Protein AF-T1GDP6-F1 (afdb_monomer)

Organism: Megaselia scalaris (NCBI:txid36166)

Sequence (97 aa):
MFCNAVFQFGYVFTTSSPVYRCKTECDFNGISVYDAPYLTFTIPEDTNGAGGYSKCLRFVEKENVENFTCNSENFSSKVEECKRDFIFKDKTNTIAN

Secondary structure (DSSP, 8-state):
---------------PPPPEEE--TT--TT---SS-TTHHHHS-B-TTTT-SB-SSEEEEEPTT-SS--SSGGGEEEEEEEPPS-EEE---------

pLDDT: mean 74.15, std 14.92, range [38.25, 90.94]

Nearest PDB structures (foldseek):
  9jdv-assembly1_A  TM=5.540E-01  e=1.711E-02  Homo sapiens
  5ipi-assembly1_A  TM=2.468E-01  e=9.307E+00  adeno-associated virus 2

Radius of gyration: 20.98 Å; Cα contacts (8 Å, |Δi|>4): 112; chains: 1; bounding box: 39×30×77 Å

Mean predicted aligned error: 12.03 Å

Solvent-accessible surface area (backbone atoms only — not comparable to full-atom values): 6547 Å² total; per-residue (Å²): 137,86,82,82,82,80,83,77,84,79,82,77,81,80,76,73,77,81,55,58,34,53,60,53,87,74,58,53,91,91,65,71,56,68,88,49,90,56,42,81,49,41,24,50,68,38,84,86,75,76,73,51,64,31,61,54,42,26,36,34,70,48,84,87,63,90,75,82,57,84,49,60,88,46,35,37,96,50,72,40,74,52,63,101,48,69,39,59,52,90,76,75,84,76,78,80,127

Structure (mmCIF, N/CA/C/O backbone):
data_AF-T1GDP6-F1
#
_entry.id   AF-T1GDP6-F1
#
loop_
_atom_site.group_PDB
_atom_site.id
_atom_site.type_symbol
_atom_site.label_atom_id
_atom_site.label_alt_id
_atom_site.label_comp_id
_atom_site.label_asym_id
_atom_site.label_entity_id
_atom_site.label_seq_id
_atom_site.pdbx_PDB_ins_code
_atom_site.Cartn_x
_atom_site.Cartn_y
_atom_site.Cartn_z
_atom_site.occupancy
_atom_site.B_iso_or_equiv
_atom_site.auth_seq_id
_atom_site.auth_comp_id
_atom_site.auth_asym_id
_atom_site.auth_atom_id
_atom_site.pdbx_PDB_model_num
ATOM 1 N N . MET A 1 1 ? 26.268 -6.180 -61.406 1.00 38.25 1 MET A N 1
ATOM 2 C CA . MET A 1 1 ? 25.502 -6.715 -60.261 1.00 38.25 1 MET A CA 1
ATOM 3 C C . MET A 1 1 ? 25.462 -5.618 -59.209 1.00 38.25 1 MET A C 1
ATOM 5 O O . MET A 1 1 ? 26.480 -5.356 -58.588 1.00 38.25 1 MET A O 1
ATOM 9 N N . PHE A 1 2 ? 24.357 -4.873 -59.131 1.00 42.62 2 PHE A N 1
ATOM 10 C CA . PHE A 1 2 ? 24.212 -3.748 -58.202 1.00 42.62 2 PHE A CA 1
ATOM 11 C C . PHE A 1 2 ? 23.593 -4.265 -56.904 1.00 42.62 2 PHE A C 1
ATOM 13 O O . PHE A 1 2 ? 22.462 -4.744 -56.913 1.00 42.62 2 PHE A O 1
ATOM 20 N N . CYS A 1 3 ? 24.346 -4.211 -55.807 1.00 49.50 3 CYS A N 1
ATOM 21 C CA . CYS A 1 3 ? 23.851 -4.582 -54.487 1.00 49.50 3 CYS A CA 1
ATOM 22 C C . CYS A 1 3 ? 23.282 -3.321 -53.820 1.00 49.50 3 CYS A C 1
ATOM 24 O O . CYS A 1 3 ? 24.040 -2.467 -53.367 1.00 49.50 3 CYS A O 1
ATOM 26 N N . ASN A 1 4 ? 21.956 -3.171 -53.813 1.00 47.91 4 ASN A N 1
ATOM 27 C CA . ASN A 1 4 ? 21.282 -2.121 -53.050 1.00 47.91 4 ASN A CA 1
ATOM 28 C C . ASN A 1 4 ? 21.148 -2.600 -51.600 1.00 47.91 4 ASN A C 1
ATOM 30 O O . ASN A 1 4 ? 20.321 -3.460 -51.306 1.00 47.91 4 ASN A O 1
ATOM 34 N N . ALA A 1 5 ? 21.978 -2.071 -50.703 1.00 59.38 5 ALA A N 1
ATOM 35 C CA . ALA A 1 5 ? 21.826 -2.291 -49.271 1.00 59.38 5 ALA A CA 1
ATOM 36 C C . ALA A 1 5 ? 20.717 -1.368 -48.745 1.00 59.38 5 ALA A C 1
ATOM 38 O O . ALA A 1 5 ? 20.902 -0.158 -48.627 1.00 59.38 5 ALA A O 1
ATOM 39 N N . VAL A 1 6 ? 19.549 -1.941 -48.459 1.00 62.47 6 VAL A N 1
ATOM 40 C CA . VAL A 1 6 ? 18.456 -1.237 -47.783 1.00 62.47 6 VAL A CA 1
ATOM 41 C C . VAL A 1 6 ? 18.733 -1.308 -46.283 1.00 62.47 6 VAL A C 1
ATOM 43 O O . VAL A 1 6 ? 18.536 -2.347 -45.656 1.00 62.47 6 VAL A O 1
ATOM 46 N N . PHE A 1 7 ? 19.232 -0.220 -45.700 1.00 59.66 7 PHE A N 1
ATOM 47 C CA . PHE A 1 7 ? 19.382 -0.113 -44.251 1.00 59.66 7 PHE A CA 1
ATOM 48 C C . PHE A 1 7 ? 18.012 0.178 -43.634 1.00 59.66 7 PHE A C 1
ATOM 50 O O . PHE A 1 7 ? 17.548 1.316 -43.614 1.00 59.66 7 PHE A O 1
ATOM 57 N N . GLN A 1 8 ? 17.338 -0.866 -43.157 1.00 58.78 8 GLN A N 1
ATOM 58 C CA . GLN A 1 8 ? 16.134 -0.717 -42.347 1.00 58.78 8 GLN A CA 1
ATOM 59 C C . GLN A 1 8 ?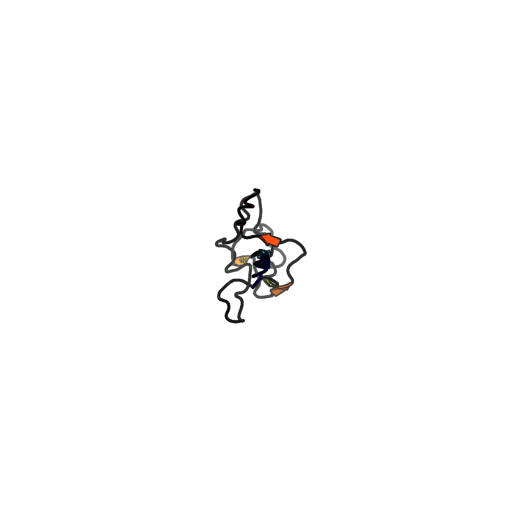 16.558 -0.343 -40.920 1.00 58.78 8 GLN A C 1
ATOM 61 O O . GLN A 1 8 ? 17.060 -1.183 -40.174 1.00 58.78 8 GLN A O 1
ATOM 66 N N . PHE A 1 9 ? 16.361 0.917 -40.527 1.00 59.22 9 PHE A N 1
ATOM 67 C CA . PHE A 1 9 ? 16.435 1.312 -39.120 1.00 59.22 9 PHE A CA 1
ATOM 68 C C . PHE A 1 9 ? 15.218 0.722 -38.397 1.00 59.22 9 PHE A C 1
ATOM 70 O O . PHE A 1 9 ? 14.125 1.284 -38.413 1.00 59.22 9 PHE A O 1
ATOM 77 N N . GLY A 1 10 ? 15.383 -0.468 -37.820 1.00 57.72 10 GLY A N 1
ATOM 78 C CA . GLY A 1 10 ? 14.392 -1.049 -36.923 1.00 57.72 10 GLY A CA 1
ATOM 79 C C . GLY A 1 10 ? 14.419 -0.308 -35.591 1.00 57.72 10 GLY A C 1
ATOM 80 O O . GLY A 1 10 ? 15.305 -0.547 -34.776 1.00 57.72 10 GLY A O 1
ATOM 81 N N . TYR A 1 11 ? 13.467 0.593 -35.361 1.00 61.09 11 TYR A N 1
ATOM 82 C CA . TYR A 1 11 ? 13.262 1.177 -34.037 1.00 61.09 11 TYR A CA 1
ATOM 83 C C . TYR A 1 11 ? 12.504 0.170 -33.170 1.00 61.09 11 TYR A C 1
ATOM 85 O O . TYR A 1 11 ? 11.318 -0.081 -33.379 1.00 61.09 11 TYR A O 1
ATOM 93 N N . VAL A 1 12 ? 13.199 -0.431 -32.204 1.00 61.66 12 VAL A N 1
ATOM 94 C CA . VAL A 1 12 ? 12.578 -1.260 -31.167 1.00 61.66 12 VAL A CA 1
ATOM 95 C C . VAL A 1 12 ? 12.211 -0.343 -30.006 1.00 61.66 12 VAL A C 1
ATOM 97 O O . VAL A 1 12 ? 13.076 0.083 -29.245 1.00 61.66 12 VAL A O 1
ATOM 100 N N . PHE A 1 13 ? 10.925 -0.030 -29.858 1.00 57.97 13 PHE A N 1
ATOM 101 C CA . PHE A 1 13 ? 10.427 0.604 -28.643 1.00 57.97 13 PHE A CA 1
ATOM 102 C C . PHE A 1 13 ? 10.252 -0.481 -27.583 1.00 57.97 13 PHE A C 1
ATOM 104 O O . PHE A 1 13 ? 9.223 -1.150 -27.523 1.00 57.97 13 PHE A O 1
ATOM 111 N N . THR A 1 14 ? 11.255 -0.679 -26.732 1.00 55.34 14 THR A N 1
ATOM 112 C CA . THR A 1 14 ? 11.045 -1.418 -25.486 1.00 55.34 14 THR A CA 1
ATOM 113 C C . THR A 1 14 ? 10.323 -0.492 -24.509 1.00 55.34 14 THR A C 1
ATOM 115 O O . THR A 1 14 ? 10.939 0.091 -23.619 1.00 55.34 14 THR A O 1
ATOM 118 N N . THR A 1 15 ? 9.015 -0.292 -24.678 1.00 55.97 15 THR A N 1
ATOM 119 C CA . THR A 1 15 ? 8.200 0.358 -23.645 1.00 55.97 15 THR A CA 1
ATOM 120 C C . THR A 1 15 ? 7.984 -0.646 -22.521 1.00 55.97 15 THR A C 1
ATOM 122 O O . THR A 1 15 ? 6.955 -1.318 -22.461 1.00 55.97 15 THR A O 1
ATOM 125 N N . SER A 1 16 ? 8.979 -0.802 -21.645 1.00 62.28 16 SER A N 1
ATOM 126 C CA . SER A 1 16 ? 8.762 -1.464 -20.362 1.00 62.28 16 SER A CA 1
ATOM 127 C C . SER A 1 16 ? 7.699 -0.663 -19.618 1.00 62.28 16 SER A C 1
ATOM 129 O O . SER A 1 16 ? 7.897 0.528 -19.372 1.00 62.28 16 SER A O 1
ATOM 131 N N . SER A 1 17 ? 6.557 -1.278 -19.306 1.00 65.38 17 SER A N 1
ATOM 132 C CA . SER A 1 17 ? 5.515 -0.601 -18.537 1.00 65.38 17 SER A CA 1
ATOM 133 C C . SER A 1 17 ? 6.105 -0.125 -17.206 1.00 65.38 17 SER A C 1
ATOM 135 O O . SER A 1 17 ? 6.780 -0.916 -16.539 1.00 65.38 17 SER A O 1
ATOM 137 N N . PRO A 1 18 ? 5.892 1.144 -16.815 1.00 70.69 18 PRO A N 1
ATOM 138 C CA . PRO A 1 18 ? 6.441 1.655 -15.572 1.00 70.69 18 PRO A CA 1
ATOM 139 C C . PRO A 1 18 ? 5.901 0.824 -14.410 1.00 70.69 18 PRO A C 1
ATOM 141 O O . PRO A 1 18 ? 4.723 0.464 -14.370 1.00 70.69 18 PRO A O 1
ATOM 144 N N . VAL A 1 19 ? 6.777 0.479 -13.473 1.00 80.50 19 VAL A N 1
ATOM 145 C CA . VAL A 1 19 ? 6.380 -0.243 -12.268 1.00 80.50 19 VAL A CA 1
ATOM 146 C C . VAL A 1 19 ? 5.766 0.773 -11.306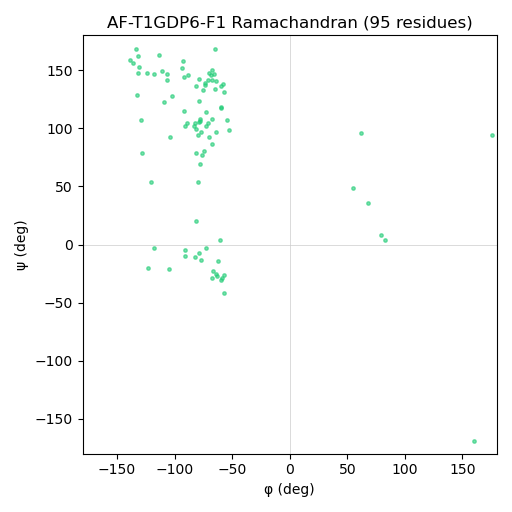 1.00 80.50 19 VAL A C 1
ATOM 148 O O . VAL A 1 19 ? 6.400 1.773 -10.977 1.00 80.50 19 VAL A O 1
ATOM 151 N N . TYR A 1 20 ? 4.532 0.536 -10.871 1.00 83.25 20 TYR A N 1
ATOM 152 C CA . TYR A 1 20 ? 3.790 1.424 -9.978 1.00 83.25 20 TYR A CA 1
ATOM 153 C C . TYR A 1 20 ? 3.037 0.629 -8.916 1.00 83.25 20 TYR A C 1
ATOM 155 O O . TYR A 1 20 ? 2.771 -0.562 -9.093 1.00 83.25 20 TYR A O 1
ATOM 163 N N . ARG A 1 21 ? 2.700 1.310 -7.823 1.00 84.75 21 ARG A N 1
ATOM 164 C CA . ARG A 1 21 ? 1.821 0.831 -6.757 1.00 84.75 21 ARG A CA 1
ATOM 165 C C . ARG A 1 21 ? 0.800 1.902 -6.396 1.00 84.75 21 ARG A C 1
ATOM 167 O O . ARG A 1 21 ? 0.940 3.064 -6.772 1.00 84.75 21 ARG A O 1
ATOM 174 N N . CYS A 1 22 ? -0.204 1.519 -5.627 1.00 84.69 22 CYS A N 1
ATOM 175 C CA . CYS A 1 22 ? -1.206 2.446 -5.127 1.00 84.69 22 CYS A CA 1
ATOM 176 C C . CYS A 1 22 ? -0.634 3.396 -4.076 1.00 84.69 22 CYS A C 1
ATOM 178 O O . CYS A 1 22 ? 0.239 3.008 -3.290 1.00 84.69 22 CYS A O 1
ATOM 180 N N . LYS A 1 23 ? -1.162 4.621 -4.038 1.00 85.31 23 LYS A N 1
ATOM 181 C CA . LYS A 1 23 ? -0.958 5.524 -2.908 1.00 85.31 23 LYS A CA 1
ATOM 182 C C . LYS A 1 23 ? -1.825 5.073 -1.731 1.00 85.31 23 LYS A C 1
ATOM 184 O O . LYS A 1 23 ? -3.010 4.767 -1.881 1.00 85.31 23 LYS A O 1
ATOM 189 N N . THR A 1 24 ? -1.216 5.016 -0.561 1.00 85.44 24 THR A N 1
ATOM 190 C CA . THR A 1 24 ? -1.855 4.654 0.704 1.00 85.44 24 THR A CA 1
ATOM 191 C C . THR A 1 24 ? -1.874 5.867 1.619 1.00 85.44 24 THR A C 1
ATOM 193 O O . THR A 1 24 ? -1.128 6.818 1.391 1.00 85.44 24 THR A O 1
ATOM 196 N N . GLU A 1 25 ? -2.692 5.852 2.667 1.00 83.00 25 GLU A N 1
ATOM 197 C CA . GLU A 1 25 ? -2.685 6.973 3.609 1.00 83.00 25 GLU A CA 1
ATOM 198 C C . GLU A 1 25 ? -1.322 7.086 4.309 1.00 83.00 25 GLU A C 1
ATOM 200 O O . GLU A 1 25 ? -0.861 8.175 4.577 1.00 83.00 25 GLU A O 1
AT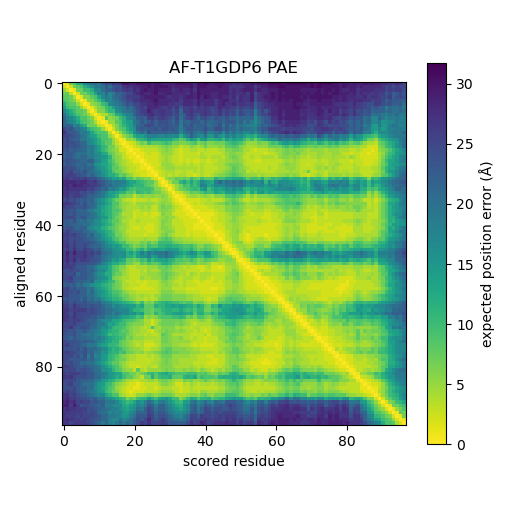OM 205 N N . CYS A 1 26 ? -0.562 6.000 4.458 1.00 84.38 26 CYS A N 1
ATOM 206 C CA . CYS A 1 26 ? 0.815 6.049 4.956 1.00 84.38 26 CYS A CA 1
ATOM 207 C C . CYS A 1 26 ? 1.814 6.849 4.093 1.00 84.38 26 CYS A C 1
ATOM 209 O O . CYS A 1 26 ? 2.916 7.144 4.560 1.00 84.38 26 CYS A O 1
ATOM 211 N N . ASP A 1 27 ? 1.472 7.194 2.848 1.00 84.81 27 ASP A N 1
ATOM 212 C CA . ASP A 1 27 ? 2.321 7.962 1.929 1.00 84.81 27 ASP A CA 1
ATOM 213 C C . ASP A 1 27 ? 2.289 9.483 2.237 1.00 84.81 27 ASP A C 1
ATOM 215 O O . ASP A 1 27 ? 2.007 10.309 1.361 1.00 84.81 27 ASP A O 1
ATOM 219 N N . PHE A 1 28 ? 2.580 9.871 3.486 1.00 73.31 28 PHE A N 1
ATOM 220 C CA . PHE A 1 28 ? 2.621 11.271 3.936 1.00 73.31 28 PHE A CA 1
ATOM 221 C C . PHE A 1 28 ? 4.033 11.897 3.863 1.00 73.31 28 PHE A C 1
ATOM 223 O O . PHE A 1 28 ? 5.051 11.229 4.026 1.00 73.31 28 PHE A O 1
ATOM 230 N N . ASN A 1 29 ? 4.089 13.224 3.680 1.00 53.28 29 ASN A N 1
ATOM 231 C CA . ASN A 1 29 ? 5.264 14.090 3.898 1.00 53.28 29 ASN A CA 1
ATOM 232 C C . ASN A 1 29 ? 6.569 13.728 3.154 1.00 53.28 29 ASN A C 1
ATOM 234 O O . ASN A 1 29 ? 7.655 13.755 3.728 1.00 53.28 29 ASN A O 1
ATOM 238 N N . GLY A 1 30 ? 6.487 13.479 1.845 1.00 56.25 30 GLY A N 1
ATOM 239 C CA . GLY A 1 30 ? 7.662 13.558 0.961 1.00 56.25 30 GLY A CA 1
ATOM 240 C C . GLY A 1 30 ? 8.606 12.352 0.984 1.00 56.25 30 GLY A C 1
ATOM 241 O O . GLY A 1 30 ? 9.651 12.403 0.342 1.00 56.25 30 GLY A O 1
ATOM 242 N N . ILE A 1 31 ? 8.235 11.259 1.661 1.00 57.69 31 ILE A N 1
ATOM 243 C CA . ILE A 1 31 ? 8.965 9.980 1.639 1.00 57.69 31 ILE A CA 1
ATOM 244 C C . ILE A 1 31 ? 8.034 8.874 1.115 1.00 57.69 31 ILE A C 1
ATOM 246 O O . ILE A 1 31 ? 7.819 7.841 1.744 1.00 57.69 31 ILE A O 1
ATOM 250 N N . SER A 1 32 ? 7.435 9.092 -0.057 1.00 68.31 32 SER A N 1
ATOM 251 C CA . SER A 1 32 ? 6.697 8.049 -0.775 1.00 68.31 32 SER A CA 1
ATOM 252 C C . SER A 1 32 ? 7.688 7.173 -1.544 1.00 68.31 32 SER A C 1
ATOM 254 O O . SER A 1 32 ? 7.905 7.355 -2.741 1.00 68.31 32 SER A O 1
ATOM 256 N N . VAL A 1 33 ? 8.352 6.255 -0.839 1.00 75.62 33 VAL A N 1
ATOM 257 C CA . VAL A 1 33 ? 9.258 5.275 -1.458 1.00 75.62 33 VAL A CA 1
ATOM 258 C C . VAL A 1 33 ? 8.468 4.101 -2.019 1.00 75.62 33 VAL A C 1
ATOM 260 O O . VAL A 1 33 ? 7.557 3.590 -1.373 1.00 75.62 33 VAL A O 1
ATOM 263 N N . TYR A 1 34 ? 8.814 3.653 -3.226 1.00 78.81 34 TYR A N 1
ATOM 264 C CA . TYR A 1 34 ? 8.117 2.537 -3.867 1.00 78.81 34 TYR A CA 1
ATOM 265 C C . TYR A 1 34 ? 8.135 1.261 -3.009 1.00 78.81 34 TYR A C 1
ATOM 267 O O . TYR A 1 34 ? 7.096 0.627 -2.888 1.00 78.81 34 TYR A O 1
ATOM 275 N N . ASP A 1 35 ? 9.264 0.937 -2.373 1.00 79.69 35 ASP A N 1
ATOM 276 C CA . ASP A 1 35 ? 9.422 -0.207 -1.468 1.00 79.69 35 ASP A CA 1
ATOM 277 C C . ASP A 1 35 ? 9.436 0.296 -0.009 1.00 79.69 35 ASP A C 1
ATOM 279 O O . ASP A 1 35 ? 10.480 0.692 0.510 1.00 79.69 35 ASP A O 1
ATOM 283 N N . ALA A 1 36 ? 8.269 0.333 0.644 1.00 82.44 36 ALA A N 1
ATOM 284 C CA . ALA A 1 36 ? 8.112 0.815 2.019 1.00 82.44 36 ALA A CA 1
ATOM 285 C C . ALA A 1 36 ? 7.759 -0.326 2.997 1.00 82.44 36 ALA A C 1
ATOM 287 O O . ALA A 1 36 ? 7.063 -1.266 2.609 1.00 82.44 36 ALA A O 1
ATOM 288 N N . PRO A 1 37 ? 8.169 -0.249 4.280 1.00 85.12 37 PRO A N 1
ATOM 289 C CA . PRO A 1 37 ? 7.920 -1.318 5.255 1.00 85.12 37 PRO A CA 1
ATOM 290 C C . PRO A 1 37 ? 6.434 -1.503 5.590 1.00 85.12 37 PRO A C 1
ATOM 292 O O . PRO A 1 37 ? 6.031 -2.579 6.017 1.00 85.12 37 PRO A O 1
ATOM 295 N N . TYR A 1 38 ? 5.609 -0.477 5.380 1.00 85.94 38 TYR A N 1
ATOM 296 C CA . TYR A 1 38 ? 4.175 -0.555 5.645 1.00 85.94 38 TYR A CA 1
ATOM 297 C C . TYR A 1 38 ? 3.380 -1.312 4.577 1.00 85.94 38 TYR A C 1
ATOM 299 O O . TYR A 1 38 ? 2.238 -1.690 4.821 1.00 85.94 38 TYR A O 1
ATOM 307 N N . LEU A 1 39 ? 3.970 -1.581 3.406 1.00 87.06 39 LEU A N 1
ATOM 308 C CA . LEU A 1 39 ? 3.258 -2.212 2.289 1.00 87.06 39 LEU A CA 1
ATOM 309 C C . LEU A 1 39 ? 2.697 -3.588 2.638 1.00 87.06 39 LEU A C 1
ATOM 311 O O . LEU A 1 39 ? 1.626 -3.934 2.157 1.00 87.06 39 LEU A O 1
ATOM 315 N N . THR A 1 40 ? 3.354 -4.321 3.538 1.00 87.88 40 THR A N 1
ATOM 316 C CA . THR A 1 40 ? 2.923 -5.647 4.004 1.00 87.88 40 THR A CA 1
ATOM 317 C C . THR A 1 40 ? 1.531 -5.647 4.634 1.00 87.88 40 THR A C 1
ATOM 319 O O . THR A 1 40 ? 0.833 -6.655 4.573 1.00 87.88 40 THR A O 1
ATOM 322 N N . PHE A 1 41 ? 1.109 -4.528 5.229 1.00 88.25 41 PHE A N 1
ATOM 323 C CA . PHE A 1 41 ? -0.202 -4.401 5.869 1.00 88.25 41 PHE A CA 1
ATOM 324 C C . PHE A 1 41 ? -1.102 -3.338 5.235 1.00 88.25 41 PHE A C 1
ATOM 326 O O . PHE A 1 41 ? -2.252 -3.209 5.646 1.00 88.25 41 PHE A O 1
ATOM 333 N N . THR A 1 42 ? -0.627 -2.601 4.227 1.00 87.81 42 THR A N 1
ATOM 334 C CA . THR A 1 42 ? -1.455 -1.651 3.467 1.00 87.81 42 THR A CA 1
ATOM 335 C C . THR A 1 42 ? -1.836 -2.147 2.078 1.00 87.81 42 THR A C 1
ATOM 337 O O . THR A 1 42 ? -2.830 -1.678 1.526 1.00 87.81 42 THR A O 1
ATOM 340 N N . ILE A 1 43 ? -1.102 -3.106 1.507 1.00 89.81 43 ILE A N 1
ATOM 341 C CA . ILE A 1 43 ? -1.370 -3.659 0.179 1.00 89.81 43 ILE A CA 1
ATOM 342 C C . ILE A 1 43 ? -1.320 -5.194 0.242 1.00 89.81 43 ILE A C 1
ATOM 344 O O . ILE A 1 43 ? -0.341 -5.750 0.737 1.00 89.81 43 ILE A O 1
ATOM 348 N N . PRO A 1 44 ? -2.343 -5.910 -0.258 1.00 89.56 44 PRO A N 1
ATOM 349 C CA . PRO A 1 44 ? -2.303 -7.365 -0.319 1.00 89.56 44 PRO A CA 1
ATOM 350 C C . PRO A 1 44 ? -1.216 -7.843 -1.285 1.00 89.56 44 PRO A C 1
ATOM 352 O O . PRO A 1 44 ? -0.960 -7.213 -2.314 1.00 89.56 44 PRO A O 1
ATOM 355 N N . GLU A 1 45 ? -0.606 -8.985 -0.983 1.00 86.94 45 GLU A N 1
ATOM 356 C CA . GLU A 1 45 ? 0.303 -9.646 -1.917 1.00 86.94 45 GLU A CA 1
ATOM 357 C C . GLU A 1 45 ? -0.449 -10.089 -3.180 1.00 86.94 45 GLU A C 1
ATOM 359 O O . GLU A 1 45 ? -1.598 -10.539 -3.133 1.00 86.94 45 GLU A O 1
ATOM 364 N N . ASP A 1 46 ? 0.200 -9.939 -4.331 1.00 82.62 46 ASP A N 1
ATOM 365 C CA . ASP A 1 46 ? -0.323 -10.408 -5.603 1.00 82.62 46 ASP A CA 1
ATOM 366 C C . ASP A 1 46 ? -0.233 -11.936 -5.659 1.00 82.62 46 ASP A C 1
ATOM 368 O O . ASP A 1 46 ? 0.847 -12.531 -5.687 1.00 82.62 46 ASP A O 1
ATOM 372 N N . THR A 1 47 ? -1.397 -12.577 -5.688 1.00 70.62 47 THR A N 1
ATOM 373 C CA . THR A 1 47 ? -1.533 -14.037 -5.726 1.00 70.62 47 THR A CA 1
ATOM 374 C C . THR A 1 47 ? -1.310 -14.617 -7.124 1.00 70.62 47 THR A C 1
ATOM 376 O O . THR 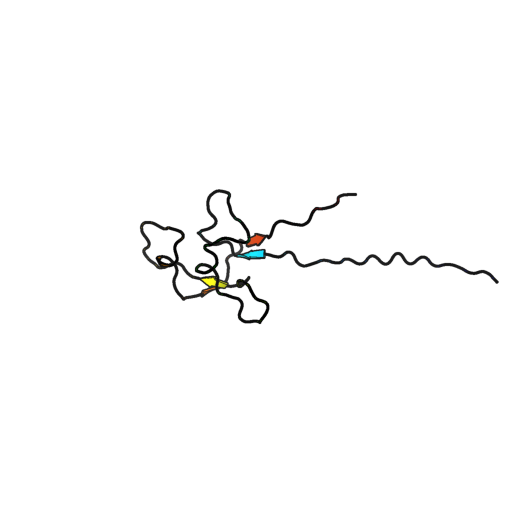A 1 47 ? -1.183 -15.832 -7.264 1.00 70.62 47 THR A O 1
ATOM 379 N N . ASN A 1 48 ? -1.178 -13.779 -8.160 1.00 66.69 48 ASN A N 1
ATOM 380 C CA . ASN A 1 48 ? -1.015 -14.215 -9.553 1.00 66.69 48 ASN A CA 1
ATOM 381 C C . ASN A 1 48 ? 0.425 -14.623 -9.927 1.00 66.69 48 ASN A C 1
ATOM 383 O O . ASN A 1 48 ? 0.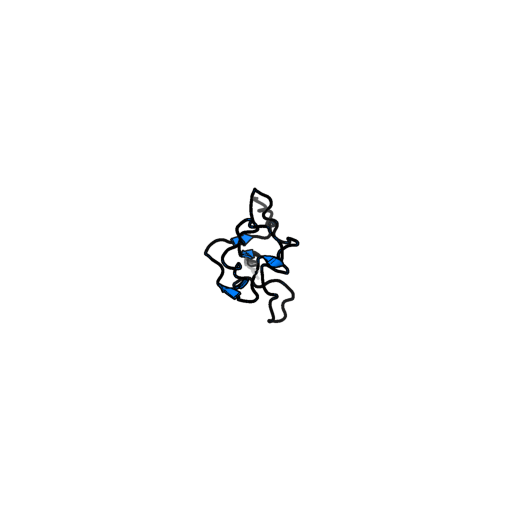783 -14.659 -11.103 1.00 66.69 48 ASN A O 1
ATOM 387 N N . GLY A 1 49 ? 1.264 -14.951 -8.940 1.00 55.03 49 GLY A N 1
ATOM 388 C CA . GLY A 1 49 ? 2.560 -15.604 -9.158 1.00 55.03 49 GLY A CA 1
ATOM 389 C C . GLY A 1 49 ? 3.724 -14.682 -9.531 1.00 55.03 49 GLY A C 1
ATOM 390 O O . GLY A 1 49 ? 4.826 -15.175 -9.758 1.00 55.03 49 GLY A O 1
ATOM 391 N N . ALA A 1 50 ? 3.524 -13.361 -9.563 1.00 61.06 50 ALA A N 1
ATOM 392 C CA . ALA A 1 50 ? 4.589 -12.408 -9.884 1.00 61.06 50 ALA A CA 1
ATOM 393 C C . ALA A 1 50 ? 5.507 -12.065 -8.695 1.00 61.06 50 ALA A C 1
ATOM 395 O O . ALA A 1 50 ? 6.553 -11.462 -8.919 1.00 61.06 50 ALA A O 1
ATOM 396 N N . GLY A 1 51 ? 5.147 -12.458 -7.464 1.00 65.69 51 GLY A N 1
ATOM 397 C CA . GLY A 1 51 ? 5.895 -12.129 -6.248 1.00 65.69 51 GLY A CA 1
ATOM 398 C C . GLY A 1 51 ? 5.940 -10.616 -6.014 1.00 65.69 51 GLY A C 1
ATOM 399 O O . GLY A 1 51 ? 6.772 -9.909 -6.574 1.00 65.69 51 GLY A O 1
ATOM 400 N N . GLY A 1 52 ? 5.034 -10.087 -5.198 1.00 77.06 52 GLY A N 1
ATOM 401 C CA . GLY A 1 52 ? 5.001 -8.655 -4.912 1.00 77.06 52 GLY A CA 1
ATOM 402 C C . GLY A 1 52 ? 3.658 -8.190 -4.377 1.00 77.06 52 GLY A C 1
ATOM 403 O O . GLY A 1 52 ? 2.801 -8.999 -4.042 1.00 77.06 52 GLY A O 1
ATOM 404 N N . TYR A 1 53 ? 3.482 -6.876 -4.307 1.00 82.69 53 TYR A N 1
ATOM 405 C CA . TYR A 1 53 ? 2.249 -6.239 -3.854 1.00 82.69 53 TYR A CA 1
ATOM 406 C C . TYR A 1 53 ? 1.273 -6.014 -5.011 1.00 82.69 53 TYR A C 1
ATOM 408 O O . TYR A 1 53 ? 1.682 -5.706 -6.134 1.00 82.69 53 TYR A O 1
ATOM 416 N N . SER A 1 54 ? -0.024 -6.127 -4.726 1.00 83.81 54 SER A N 1
ATOM 417 C CA . SER A 1 54 ? -1.084 -5.810 -5.677 1.00 83.81 54 SER A CA 1
ATOM 418 C C . SER A 1 54 ? -0.979 -4.363 -6.164 1.00 83.81 54 SER A C 1
ATOM 420 O O . SER A 1 54 ? -0.742 -3.430 -5.399 1.00 83.81 54 SER A O 1
ATOM 422 N N . LYS A 1 55 ? -1.183 -4.162 -7.467 1.00 82.38 55 LYS A N 1
ATOM 423 C CA . LYS A 1 55 ? -1.161 -2.831 -8.101 1.00 82.38 55 LYS A CA 1
ATOM 424 C C . LYS A 1 55 ? -2.533 -2.165 -8.152 1.00 82.38 55 LYS A C 1
ATOM 426 O O . LYS A 1 55 ? -2.628 -1.004 -8.539 1.00 82.38 55 LYS A O 1
ATOM 431 N N . CYS A 1 56 ? -3.581 -2.916 -7.822 1.00 83.94 56 CYS A N 1
ATOM 432 C CA . CYS A 1 56 ? -4.970 -2.503 -8.010 1.00 83.94 56 CYS A CA 1
ATOM 433 C C . CYS A 1 56 ? -5.772 -2.524 -6.713 1.00 83.94 56 CYS A C 1
ATOM 435 O O . CYS A 1 56 ? -6.809 -1.873 -6.649 1.00 83.94 56 CYS A O 1
ATOM 437 N N . LEU A 1 57 ? -5.310 -3.262 -5.703 1.00 89.25 57 LEU A N 1
ATOM 438 C CA . LEU A 1 57 ? -6.010 -3.428 -4.436 1.00 89.25 57 LEU A CA 1
ATOM 439 C C . LEU A 1 57 ? -5.170 -2.877 -3.290 1.00 89.25 57 LEU A C 1
ATOM 441 O O . LEU A 1 57 ? -3.951 -3.005 -3.312 1.00 89.25 57 LEU A O 1
ATOM 445 N N . ARG A 1 58 ? -5.825 -2.326 -2.270 1.00 90.44 58 ARG A N 1
ATOM 446 C CA . ARG A 1 58 ? -5.220 -1.911 -0.996 1.00 90.44 58 ARG A CA 1
ATOM 447 C C . ARG A 1 58 ? -6.093 -2.353 0.176 1.00 90.44 58 ARG A C 1
ATOM 449 O O . ARG A 1 58 ? -7.292 -2.554 -0.006 1.00 90.44 58 ARG A O 1
ATOM 456 N N . PHE A 1 59 ? -5.519 -2.499 1.364 1.00 90.81 59 PHE A N 1
ATOM 457 C CA . PHE A 1 59 ? -6.288 -2.740 2.583 1.00 90.81 59 PHE A CA 1
ATOM 458 C C . PHE A 1 59 ? -7.016 -1.469 3.029 1.00 90.81 59 PHE A C 1
ATOM 460 O O . PHE A 1 59 ? -6.467 -0.368 2.970 1.00 90.81 59 PHE A O 1
ATOM 467 N N . VAL A 1 60 ? -8.261 -1.638 3.468 1.00 89.81 60 VAL A N 1
ATOM 468 C CA . VAL A 1 60 ? -9.119 -0.555 3.960 1.00 89.81 60 VAL A CA 1
ATOM 469 C C . VAL A 1 60 ? -8.723 -0.209 5.390 1.00 89.81 60 VAL A C 1
ATOM 471 O O . VAL A 1 60 ? -8.427 -1.092 6.196 1.00 89.81 60 VAL A O 1
ATOM 474 N N . GLU A 1 61 ? -8.761 1.070 5.728 1.00 87.56 61 GLU A N 1
ATOM 475 C CA . GLU A 1 61 ? -8.541 1.535 7.096 1.00 87.56 61 GLU A CA 1
ATOM 476 C C . GLU A 1 61 ? -9.670 1.090 8.025 1.00 87.56 61 GLU A C 1
ATOM 478 O O . GLU A 1 61 ? -10.825 0.933 7.620 1.00 87.56 61 GLU A O 1
ATOM 483 N N . LYS A 1 62 ? -9.356 0.879 9.300 1.00 88.75 62 LYS A N 1
ATOM 484 C CA . LYS A 1 62 ? -10.396 0.654 10.302 1.00 88.75 62 LYS A CA 1
ATOM 485 C C . LYS A 1 62 ? -11.154 1.955 10.562 1.00 88.75 62 LYS A C 1
ATOM 487 O O . LYS A 1 62 ? -10.575 3.033 10.624 1.00 88.75 62 LYS A O 1
ATOM 492 N N . GLU A 1 63 ? -12.465 1.842 10.739 1.00 81.00 63 GLU A N 1
ATOM 493 C CA . GLU A 1 63 ? -13.306 2.977 11.117 1.00 81.00 63 GLU A CA 1
ATOM 494 C C . GLU A 1 63 ? -12.988 3.425 12.558 1.00 81.00 63 GLU A C 1
ATOM 496 O O . GLU A 1 63 ? -12.716 2.589 13.421 1.00 81.00 63 GLU A O 1
ATOM 501 N N . ASN A 1 64 ? -13.074 4.735 12.830 1.00 77.50 64 ASN A N 1
ATOM 502 C CA . ASN A 1 64 ? -12.865 5.367 14.149 1.00 77.50 64 ASN A CA 1
ATOM 503 C C . ASN A 1 64 ? -11.426 5.338 14.705 1.00 77.50 64 ASN A C 1
ATOM 505 O O . ASN A 1 64 ? -11.223 5.246 15.915 1.00 77.50 64 ASN A O 1
ATOM 509 N N . VAL A 1 65 ? -10.410 5.452 13.848 1.00 77.44 65 VAL A N 1
ATOM 510 C CA . VAL A 1 65 ? -9.022 5.633 14.303 1.00 77.44 65 VAL A CA 1
ATOM 511 C C . VAL A 1 65 ? -8.785 7.112 14.645 1.00 77.44 65 VAL A C 1
ATOM 513 O O . VAL A 1 65 ? -8.557 7.930 13.761 1.00 77.44 65 VAL A O 1
ATOM 516 N N . GLU A 1 66 ? -8.845 7.467 15.933 1.00 72.75 66 GLU A N 1
ATOM 517 C CA . GLU A 1 66 ? -8.661 8.856 16.405 1.00 72.75 66 GLU A CA 1
ATOM 518 C C . GLU A 1 66 ? -7.229 9.388 16.200 1.00 72.75 66 GLU A C 1
ATOM 520 O O . GLU A 1 66 ? -7.035 10.583 15.997 1.00 72.75 66 GLU A O 1
ATOM 525 N N . ASN A 1 67 ? -6.225 8.503 16.215 1.00 76.81 67 ASN A N 1
ATOM 526 C CA . ASN A 1 67 ? -4.812 8.834 16.009 1.00 76.81 67 ASN A CA 1
ATOM 527 C C . ASN A 1 67 ? -4.215 7.928 14.932 1.00 76.81 67 ASN A C 1
ATOM 529 O O . ASN A 1 67 ? -3.544 6.935 15.232 1.00 76.81 67 ASN A O 1
ATOM 533 N N . PHE A 1 68 ? -4.494 8.253 13.668 1.00 81.06 68 PHE A N 1
ATOM 534 C CA . PHE A 1 68 ? -4.009 7.455 12.551 1.00 81.06 68 PHE A CA 1
ATOM 535 C C . PHE A 1 68 ? -2.478 7.388 12.548 1.00 81.06 68 PHE A C 1
ATOM 537 O O . PHE A 1 68 ? -1.779 8.393 12.423 1.00 81.06 68 PHE A O 1
ATOM 544 N N . THR A 1 69 ? -1.963 6.171 12.693 1.00 82.19 69 THR A N 1
ATOM 545 C CA . THR A 1 69 ? -0.540 5.846 12.594 1.00 82.19 69 THR A CA 1
ATOM 546 C C . THR A 1 69 ? -0.343 4.764 11.545 1.00 82.19 69 THR A C 1
ATOM 548 O O . THR A 1 69 ? -1.197 3.898 11.356 1.00 82.19 69 THR A O 1
ATOM 551 N N . CYS A 1 70 ? 0.794 4.792 10.855 1.00 84.88 70 CYS A N 1
ATOM 552 C CA . CYS A 1 70 ? 1.093 3.809 9.823 1.00 84.88 70 CYS A CA 1
ATOM 553 C C . CYS A 1 70 ? 1.555 2.471 10.429 1.00 84.88 70 CYS A C 1
ATOM 555 O O . CYS A 1 70 ? 2.723 2.103 10.344 1.00 84.88 70 CYS A O 1
ATOM 557 N N . ASN A 1 71 ? 0.626 1.766 11.070 1.00 86.94 71 ASN A N 1
ATOM 558 C CA . ASN A 1 71 ? 0.828 0.476 11.719 1.00 86.94 71 ASN A CA 1
ATOM 559 C C . ASN A 1 71 ? -0.261 -0.501 11.272 1.00 86.94 71 ASN A C 1
ATOM 561 O O . ASN A 1 71 ? -1.387 -0.092 10.985 1.00 86.94 71 ASN A O 1
ATOM 565 N N . SER A 1 72 ? 0.047 -1.798 11.284 1.00 86.50 72 SER A N 1
ATOM 566 C CA . SER A 1 72 ? -0.880 -2.865 10.877 1.00 86.50 72 SER A CA 1
ATOM 567 C C . SER A 1 72 ? -2.198 -2.872 11.657 1.00 86.50 72 SER A C 1
ATOM 569 O O . SER A 1 72 ? -3.225 -3.294 11.133 1.00 86.50 72 SER A O 1
ATOM 571 N N . GLU A 1 73 ? -2.204 -2.360 12.888 1.00 88.44 73 GLU A N 1
ATOM 572 C CA . GLU A 1 73 ? -3.390 -2.295 13.744 1.00 88.44 73 GLU A CA 1
ATOM 573 C C . GLU A 1 73 ? -4.494 -1.390 13.190 1.00 88.44 73 GLU A C 1
ATOM 575 O O . GLU A 1 73 ? -5.665 -1.634 13.484 1.00 88.44 73 GLU A O 1
ATOM 580 N N . ASN A 1 74 ? -4.148 -0.406 12.356 1.00 87.69 74 ASN A N 1
ATOM 581 C CA . ASN A 1 74 ? -5.098 0.548 11.782 1.00 87.69 74 ASN A CA 1
ATOM 582 C C . ASN A 1 74 ? -5.681 0.095 10.439 1.00 87.69 74 ASN A C 1
ATOM 584 O O . ASN A 1 74 ? -6.589 0.743 9.923 1.00 87.69 74 ASN A O 1
ATOM 588 N N . PHE A 1 75 ? -5.215 -1.031 9.895 1.00 88.81 75 PHE A N 1
ATOM 589 C CA . PHE A 1 75 ? -5.705 -1.588 8.638 1.00 88.81 75 PHE A CA 1
ATOM 590 C C . PHE A 1 75 ? -6.568 -2.827 8.884 1.00 88.81 75 PHE A C 1
ATOM 592 O O . PHE A 1 75 ? -6.338 -3.632 9.790 1.00 88.81 75 PHE A O 1
ATOM 599 N N . SER A 1 76 ? -7.625 -2.952 8.093 1.00 89.00 76 SER A N 1
ATOM 600 C CA . SER A 1 76 ? -8.549 -4.079 8.089 1.00 89.00 76 SER A CA 1
ATOM 601 C C . SER A 1 76 ? -8.118 -5.115 7.054 1.00 89.00 76 SER A C 1
ATOM 603 O O . SER A 1 76 ? -7.470 -4.792 6.067 1.00 89.00 76 SER A O 1
ATOM 605 N N . SER A 1 77 ? -8.553 -6.365 7.212 1.00 87.94 77 SER A N 1
ATOM 606 C CA . SER A 1 77 ? -8.352 -7.410 6.194 1.00 87.94 77 SER A CA 1
ATOM 607 C C . SER A 1 77 ? -9.244 -7.231 4.958 1.00 87.94 77 SER A C 1
ATOM 609 O O . SER A 1 77 ? -9.161 -8.018 4.017 1.00 87.94 77 SER A O 1
ATOM 611 N N . LYS A 1 78 ? -10.130 -6.227 4.959 1.00 90.25 78 LYS A N 1
ATOM 612 C CA . LYS A 1 78 ? -10.931 -5.857 3.789 1.00 90.25 78 LYS A CA 1
ATOM 613 C C . LYS A 1 78 ? -10.046 -5.153 2.768 1.00 90.25 78 LYS A C 1
ATOM 615 O O . LYS A 1 78 ? -9.266 -4.282 3.138 1.00 90.25 78 LYS A O 1
ATOM 620 N N . VAL A 1 79 ? -10.211 -5.503 1.498 1.00 90.75 79 VAL A N 1
ATOM 621 C CA . VAL A 1 79 ? -9.517 -4.863 0.379 1.00 90.75 79 VAL A CA 1
ATOM 622 C C . VAL A 1 79 ? -10.476 -3.981 -0.412 1.00 90.75 79 VAL A C 1
ATOM 624 O O . VAL A 1 79 ? -11.656 -4.304 -0.541 1.00 90.75 79 VAL A O 1
ATOM 627 N N . GLU A 1 80 ? -9.964 -2.884 -0.952 1.00 90.94 80 GLU A N 1
ATOM 628 C CA . GLU A 1 80 ? -10.670 -2.011 -1.887 1.00 90.94 80 GLU A CA 1
ATOM 629 C C . GLU A 1 80 ? -9.796 -1.698 -3.102 1.00 90.94 80 GLU A C 1
ATOM 631 O O . GLU A 1 80 ? -8.573 -1.861 -3.064 1.00 90.94 80 GLU A O 1
ATOM 636 N N . GLU A 1 81 ? -10.428 -1.234 -4.178 1.00 89.81 81 GLU A N 1
ATOM 637 C CA . GLU A 1 81 ? -9.703 -0.752 -5.347 1.00 89.81 81 GLU A CA 1
ATOM 638 C C . GLU A 1 81 ? -8.945 0.534 -5.029 1.00 89.81 81 GLU A C 1
ATOM 640 O O . GLU A 1 81 ? -9.410 1.425 -4.310 1.00 89.81 81 GLU A O 1
ATOM 645 N N . CYS A 1 82 ? -7.754 0.638 -5.597 1.00 85.31 82 CYS A N 1
ATOM 646 C CA . CYS A 1 82 ? -6.936 1.817 -5.431 1.00 85.31 82 CYS A CA 1
ATOM 647 C C . CYS A 1 82 ? -7.599 3.041 -6.058 1.00 85.31 82 CYS A C 1
ATOM 649 O O . CYS A 1 82 ? -8.067 3.022 -7.198 1.00 85.31 82 CYS A O 1
ATOM 651 N N . LYS A 1 83 ? -7.596 4.140 -5.302 1.00 76.94 83 LYS A N 1
ATOM 652 C CA . LYS A 1 83 ? -8.008 5.453 -5.802 1.00 76.94 83 LYS A CA 1
ATOM 653 C C . LYS A 1 83 ? -7.026 5.921 -6.886 1.00 76.94 83 LYS A C 1
ATOM 655 O O . LYS A 1 83 ? -5.960 5.340 -7.059 1.00 76.94 83 LYS A O 1
ATOM 660 N N . ARG A 1 84 ? -7.380 6.983 -7.620 1.00 71.56 84 ARG A N 1
ATOM 661 C CA . ARG A 1 84 ? -6.658 7.482 -8.816 1.00 71.56 84 ARG A CA 1
ATOM 662 C C . ARG A 1 84 ? -5.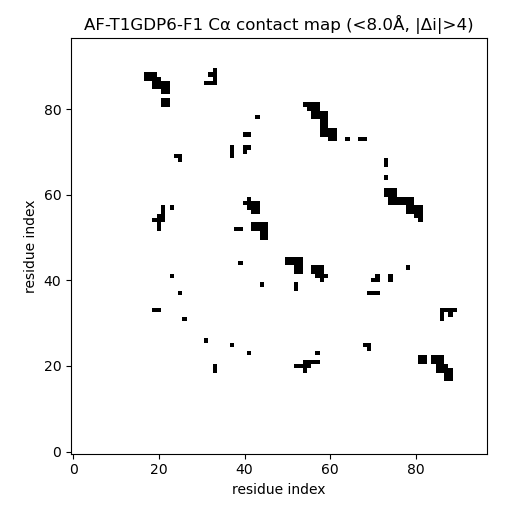198 7.926 -8.580 1.00 71.56 84 ARG A C 1
ATOM 664 O O . ARG A 1 84 ? -4.570 8.416 -9.514 1.00 71.56 84 ARG A O 1
ATOM 671 N N . ASP A 1 85 ? -4.669 7.765 -7.371 1.00 83.00 85 ASP A N 1
ATOM 672 C CA . ASP A 1 85 ? -3.333 8.180 -6.962 1.00 83.00 85 ASP A CA 1
ATOM 673 C C . ASP A 1 85 ? -2.370 6.983 -6.907 1.00 83.00 85 ASP A C 1
ATOM 675 O O . ASP A 1 85 ? -2.623 5.978 -6.237 1.00 83.00 85 ASP A O 1
ATOM 679 N 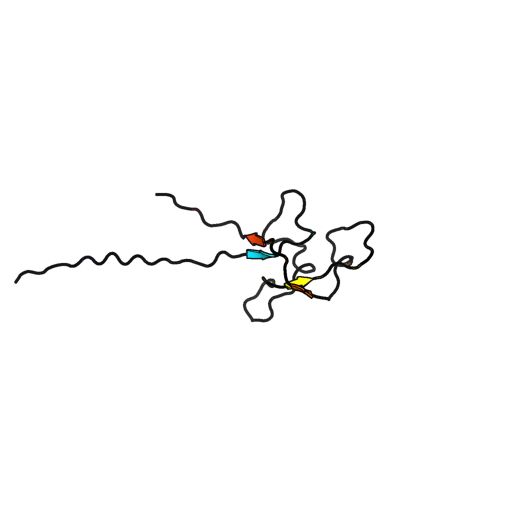N . PHE A 1 86 ? -1.223 7.116 -7.576 1.00 84.50 86 PHE A N 1
ATOM 680 C CA . PHE A 1 86 ? -0.224 6.055 -7.718 1.00 84.50 86 PHE A CA 1
ATOM 681 C C . PHE A 1 86 ? 1.185 6.563 -7.401 1.00 84.50 86 PHE A C 1
ATOM 683 O O . PHE A 1 86 ? 1.519 7.713 -7.683 1.00 84.50 86 PHE A O 1
ATOM 690 N N . ILE A 1 87 ? 2.018 5.681 -6.845 1.00 82.69 87 ILE A N 1
ATOM 691 C CA . ILE A 1 87 ? 3.447 5.900 -6.604 1.00 82.69 87 ILE A CA 1
ATOM 692 C C . ILE A 1 87 ? 4.236 5.032 -7.583 1.00 82.69 87 ILE A C 1
ATOM 694 O O . ILE A 1 87 ? 4.083 3.808 -7.619 1.00 82.69 87 ILE A O 1
ATOM 698 N N . PHE A 1 88 ? 5.086 5.665 -8.384 1.00 80.81 88 PHE A N 1
ATOM 699 C CA . PHE A 1 88 ? 5.908 4.992 -9.385 1.00 80.81 88 PHE A CA 1
ATOM 700 C C . PHE A 1 88 ? 7.267 4.614 -8.791 1.00 80.81 88 PHE A C 1
ATOM 702 O O . PHE A 1 88 ? 7.828 5.343 -7.976 1.00 80.81 88 PHE A O 1
ATOM 709 N N . LYS A 1 89 ? 7.811 3.463 -9.194 1.00 80.06 89 LYS A N 1
ATOM 710 C CA . LYS A 1 89 ? 9.194 3.097 -8.889 1.00 80.06 89 LYS A CA 1
ATOM 711 C C . LYS A 1 89 ? 10.094 4.000 -9.722 1.00 80.06 89 LYS A C 1
ATOM 713 O O . LYS A 1 89 ? 10.204 3.796 -10.929 1.00 80.06 89 LYS A O 1
ATOM 718 N N . ASP A 1 90 ? 10.712 5.000 -9.099 1.00 70.69 90 ASP A N 1
ATOM 719 C CA . ASP A 1 90 ? 11.693 5.852 -9.767 1.00 70.69 90 ASP A CA 1
ATOM 720 C C . ASP A 1 90 ? 12.799 4.996 -10.395 1.00 70.69 90 ASP A C 1
ATOM 722 O O . ASP A 1 90 ? 13.621 4.403 -9.690 1.00 70.69 90 ASP A O 1
ATOM 726 N N . LYS A 1 91 ? 12.768 4.903 -11.730 1.00 57.44 91 LYS A N 1
ATOM 727 C CA . LYS A 1 91 ? 13.910 4.773 -12.646 1.00 57.44 91 LYS A CA 1
ATOM 728 C C . LYS A 1 91 ? 13.415 4.593 -14.080 1.00 57.44 91 LYS A C 1
ATOM 730 O O . LYS A 1 91 ? 13.280 3.482 -14.581 1.00 57.44 91 LYS A O 1
ATOM 735 N N . THR A 1 92 ? 13.326 5.708 -14.787 1.00 46.31 92 THR A N 1
ATOM 736 C CA . THR A 1 92 ? 13.890 5.767 -16.135 1.00 46.31 92 THR A CA 1
ATOM 737 C C . THR A 1 92 ? 14.766 7.001 -16.183 1.00 46.31 92 THR A C 1
ATOM 739 O O . THR A 1 92 ? 14.262 8.118 -16.196 1.00 46.31 92 THR A O 1
ATOM 742 N N . ASN A 1 93 ? 16.084 6.783 -16.183 1.00 48.78 93 ASN A N 1
ATOM 743 C CA . ASN A 1 93 ? 17.018 7.738 -16.755 1.00 48.78 93 ASN A CA 1
ATOM 744 C C . ASN A 1 93 ? 16.524 8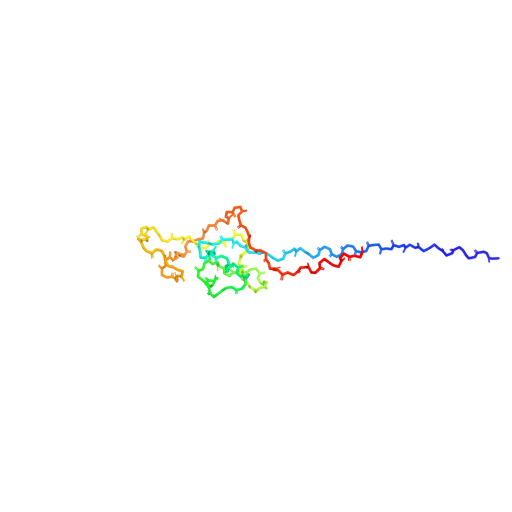.001 -18.177 1.00 48.78 93 ASN A C 1
ATOM 746 O O . ASN A 1 93 ? 16.745 7.180 -19.068 1.00 48.78 93 ASN A O 1
ATOM 750 N N . THR A 1 94 ? 15.808 9.098 -18.388 1.00 39.22 94 THR A N 1
ATOM 751 C CA . THR A 1 94 ? 15.639 9.641 -19.725 1.00 39.22 94 THR A CA 1
ATOM 752 C C . THR A 1 94 ? 17.044 10.038 -20.148 1.00 39.22 94 THR A C 1
ATOM 754 O O . THR A 1 94 ? 17.552 11.085 -19.756 1.00 39.22 94 THR A O 1
ATOM 757 N N . ILE A 1 95 ? 17.718 9.161 -20.890 1.00 50.72 95 ILE A N 1
ATOM 758 C CA . ILE A 1 95 ? 18.839 9.582 -21.717 1.00 50.72 95 ILE A CA 1
ATOM 759 C C . ILE A 1 95 ? 18.185 10.452 -22.789 1.00 50.72 95 ILE A C 1
ATOM 761 O O . ILE A 1 95 ? 17.724 9.958 -23.815 1.00 50.72 95 ILE A O 1
ATOM 765 N N . ALA A 1 96 ? 18.024 11.736 -22.478 1.00 40.31 96 ALA A N 1
ATOM 766 C CA . ALA A 1 96 ? 17.840 12.753 -23.489 1.00 40.31 96 ALA A CA 1
ATOM 767 C C . ALA A 1 96 ? 19.176 12.821 -24.234 1.00 40.31 96 ALA A C 1
ATOM 769 O O . ALA A 1 96 ? 20.189 13.202 -23.647 1.00 40.31 96 ALA A O 1
ATOM 770 N N . ASN A 1 97 ? 19.180 12.323 -25.468 1.00 39.72 97 ASN A N 1
ATOM 771 C CA . ASN A 1 97 ? 20.236 12.589 -26.436 1.00 39.72 97 ASN A CA 1
ATOM 772 C C . ASN A 1 97 ? 19.934 13.923 -27.1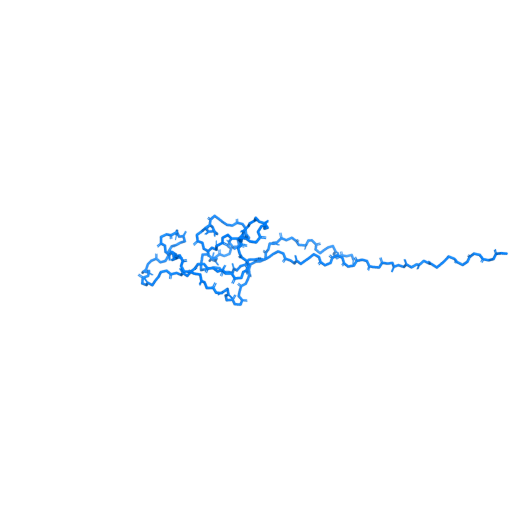16 1.00 39.72 97 ASN A C 1
ATOM 774 O O . ASN A 1 97 ? 18.769 14.069 -27.558 1.00 39.72 97 ASN A O 1
#

Foldseek 3Di:
DDDDDDDDPDDDPPPPPFAKAFDDPQCDDPPNARDDPLQPQFFDFDPPPPTGGDRFKTFDFDPPPPPDDSDNVRTDPDIDTGDPGMDTNDDDPPPPD